Protein AF-A0A0A9X9E4-F1 (afdb_monomer_lite)

InterPro domains:
  IPR036273 CRAL/TRIO, N-terminal domain superfamily [SSF46938] (31-97)
  IPR036865 CRAL-TRIO lipid binding domain superfamily [G3DSA:3.40.525.10] (29-143)

Structure (mmCIF, N/CA/C/O backbone):
data_AF-A0A0A9X9E4-F1
#
_entry.id   AF-A0A0A9X9E4-F1
#
loop_
_atom_site.group_PDB
_atom_site.id
_atom_site.type_symbol
_atom_site.label_atom_id
_atom_site.label_alt_id
_atom_site.label_comp_id
_atom_site.label_asym_id
_atom_site.label_entity_id
_atom_site.label_seq_id
_atom_site.pdbx_PDB_ins_code
_atom_site.Cartn_x
_atom_site.Cartn_y
_atom_site.Cartn_z
_atom_site.occupancy
_atom_site.B_iso_or_equiv
_atom_site.auth_seq_id
_atom_site.auth_comp_id
_atom_site.auth_asym_id
_atom_site.auth_atom_id
_atom_site.pdbx_PDB_model_num
ATOM 1 N N . THR A 1 1 ? 27.794 -14.447 -9.261 1.00 42.53 1 THR A N 1
ATOM 2 C CA . THR A 1 1 ? 27.812 -13.819 -10.606 1.00 42.53 1 THR A CA 1
ATOM 3 C C . THR A 1 1 ? 26.383 -13.712 -11.105 1.00 42.53 1 THR A C 1
ATOM 5 O O . THR A 1 1 ? 25.606 -14.537 -10.660 1.00 42.53 1 THR A O 1
ATOM 8 N N . LEU A 1 2 ? 26.009 -12.721 -11.925 1.00 34.56 2 LEU A N 1
ATOM 9 C CA . LEU A 1 2 ? 24.631 -12.352 -12.343 1.00 34.56 2 LEU A CA 1
ATOM 10 C C . LEU A 1 2 ? 23.571 -13.478 -12.435 1.00 34.56 2 LEU A C 1
ATOM 12 O O . LEU A 1 2 ? 22.432 -13.246 -12.052 1.00 34.56 2 LEU A O 1
ATOM 16 N N . GLU A 1 3 ? 23.924 -14.700 -12.836 1.00 32.56 3 GLU A N 1
ATOM 17 C CA . GLU A 1 3 ? 23.036 -15.873 -12.763 1.00 32.56 3 GLU A CA 1
ATOM 18 C C . GLU A 1 3 ? 22.526 -16.225 -11.353 1.00 32.56 3 GLU A C 1
ATOM 20 O O . GLU A 1 3 ? 21.380 -16.635 -11.203 1.00 32.56 3 GLU A O 1
ATOM 25 N N . LEU A 1 4 ? 23.336 -16.049 -10.304 1.00 36.62 4 LEU A N 1
ATOM 26 C CA . LEU A 1 4 ? 22.914 -16.194 -8.906 1.00 36.62 4 LEU A CA 1
ATOM 27 C C . LEU A 1 4 ? 21.861 -15.146 -8.544 1.00 36.62 4 LEU A C 1
ATOM 29 O O . LEU A 1 4 ? 20.896 -15.499 -7.884 1.00 36.62 4 LEU A O 1
ATOM 33 N N . ILE A 1 5 ? 22.009 -13.907 -9.029 1.00 36.16 5 ILE A N 1
ATOM 34 C CA . ILE A 1 5 ? 21.055 -12.807 -8.813 1.00 36.16 5 ILE A CA 1
ATOM 35 C C . ILE A 1 5 ?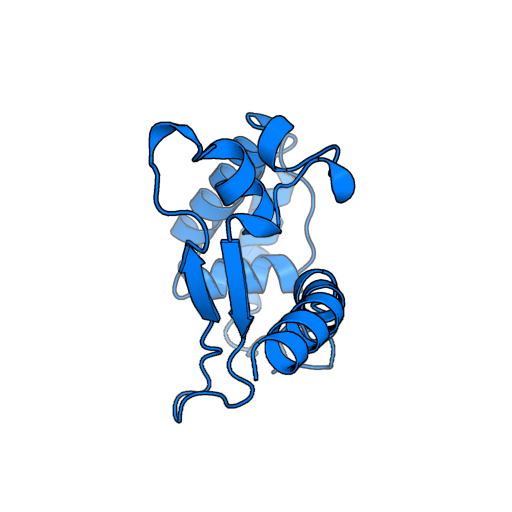 19.759 -13.076 -9.581 1.00 36.16 5 ILE A C 1
ATOM 37 O O . ILE A 1 5 ? 18.692 -12.923 -9.007 1.00 36.16 5 ILE A O 1
ATOM 41 N N . LEU A 1 6 ? 19.837 -13.564 -10.823 1.00 33.72 6 LEU A N 1
ATOM 42 C CA . LEU A 1 6 ? 18.675 -13.946 -11.635 1.00 33.72 6 LEU A CA 1
ATOM 43 C C . LEU A 1 6 ? 17.931 -15.161 -11.048 1.00 33.72 6 LEU A C 1
ATOM 45 O O . LEU A 1 6 ? 16.707 -15.143 -10.943 1.00 33.72 6 LEU A O 1
ATOM 49 N N . ARG A 1 7 ? 18.651 -16.186 -10.565 1.00 34.66 7 ARG A N 1
ATOM 50 C CA . ARG A 1 7 ? 18.061 -17.315 -9.817 1.00 34.66 7 ARG A CA 1
ATOM 51 C C . ARG A 1 7 ? 17.446 -16.864 -8.488 1.00 34.66 7 ARG A C 1
ATOM 53 O O . ARG A 1 7 ? 16.427 -17.416 -8.071 1.00 34.66 7 ARG A O 1
ATOM 60 N N . GLN A 1 8 ? 18.028 -15.855 -7.836 1.00 37.97 8 GLN A N 1
ATOM 61 C CA . GLN A 1 8 ? 17.447 -15.224 -6.650 1.00 37.97 8 GLN A CA 1
ATOM 62 C C . GLN A 1 8 ? 16.253 -14.340 -6.996 1.00 37.97 8 GLN A C 1
ATOM 64 O O . GLN A 1 8 ? 15.335 -14.311 -6.195 1.00 37.97 8 GLN A O 1
ATOM 69 N N . GLN A 1 9 ? 16.217 -13.704 -8.171 1.00 31.11 9 GLN A N 1
ATOM 70 C CA . GLN A 1 9 ? 15.083 -12.936 -8.690 1.00 31.11 9 GLN A CA 1
ATOM 71 C C . GLN A 1 9 ? 13.879 -13.852 -8.910 1.00 31.11 9 GLN A C 1
ATOM 73 O O . GLN A 1 9 ? 12.823 -13.566 -8.369 1.00 31.11 9 GLN A O 1
ATOM 78 N N . VAL A 1 10 ? 14.032 -15.008 -9.571 1.00 33.75 10 VAL A N 1
ATOM 79 C CA . VAL A 1 10 ? 12.921 -15.968 -9.763 1.00 33.75 10 VAL A CA 1
ATOM 80 C C . VAL A 1 10 ? 12.412 -16.536 -8.423 1.00 33.75 10 VAL A C 1
ATOM 82 O O . VAL A 1 10 ? 11.204 -16.629 -8.212 1.00 33.75 10 VAL A O 1
ATOM 85 N N . ARG A 1 11 ? 13.305 -16.824 -7.457 1.00 28.36 11 ARG A N 1
ATOM 86 C CA . ARG A 1 11 ? 12.909 -17.161 -6.068 1.00 28.36 11 ARG A CA 1
ATOM 87 C C . ARG A 1 11 ? 12.324 -15.971 -5.295 1.00 28.36 11 ARG A C 1
ATOM 89 O O . ARG A 1 11 ? 11.491 -16.173 -4.418 1.00 28.36 11 ARG A O 1
ATOM 96 N N . CYS A 1 12 ? 12.746 -14.744 -5.595 1.00 33.28 12 CYS A N 1
ATOM 97 C CA . CYS A 1 12 ? 12.274 -13.515 -4.960 1.00 33.28 12 CYS A CA 1
ATOM 98 C C . CYS A 1 12 ? 10.936 -13.052 -5.508 1.00 33.28 12 CYS A C 1
ATOM 100 O O . CYS A 1 12 ? 10.182 -12.490 -4.734 1.00 33.28 12 CYS A O 1
ATOM 102 N N . TYR A 1 13 ? 10.582 -13.327 -6.762 1.00 36.22 13 TYR A N 1
ATOM 103 C CA . TYR A 1 13 ? 9.232 -13.064 -7.263 1.00 36.22 13 TYR A CA 1
ATOM 104 C C . TYR A 1 13 ? 8.215 -13.949 -6.551 1.00 36.22 13 TYR A C 1
ATOM 106 O O . TYR A 1 13 ? 7.179 -13.456 -6.122 1.00 36.22 13 TYR A O 1
ATOM 114 N N . GLN A 1 14 ? 8.568 -15.205 -6.253 1.00 28.55 14 GLN A N 1
ATOM 115 C CA . GLN A 1 14 ? 7.805 -16.014 -5.302 1.00 28.55 14 GLN A CA 1
ATOM 116 C C . GLN A 1 14 ? 7.847 -15.477 -3.864 1.00 28.55 14 GLN A C 1
ATOM 118 O O . GLN A 1 14 ? 7.012 -15.892 -3.090 1.00 28.55 14 GLN A O 1
ATOM 123 N N . CYS A 1 15 ? 8.751 -14.576 -3.478 1.00 29.73 15 CYS A N 1
ATOM 124 C CA . CYS A 1 15 ? 8.843 -13.993 -2.128 1.00 29.73 15 CYS A CA 1
ATOM 125 C C . CYS A 1 15 ? 8.144 -12.617 -2.022 1.00 29.73 15 CYS A C 1
ATOM 127 O O . CYS A 1 15 ? 7.619 -12.265 -0.973 1.00 29.73 15 CYS A O 1
ATOM 129 N N . ILE A 1 16 ? 8.090 -11.856 -3.120 1.00 34.94 16 ILE A N 1
ATOM 130 C CA . ILE A 1 16 ? 7.405 -10.562 -3.247 1.00 34.94 16 ILE A CA 1
ATOM 131 C C . ILE A 1 16 ? 5.914 -10.801 -3.536 1.00 34.94 16 ILE A C 1
ATOM 133 O O . ILE A 1 16 ? 5.070 -10.230 -2.857 1.00 34.94 16 ILE A O 1
ATOM 137 N N . MET A 1 17 ? 5.577 -11.755 -4.417 1.00 31.53 17 MET A N 1
ATOM 138 C CA . MET A 1 17 ? 4.195 -12.234 -4.621 1.00 31.53 17 MET A CA 1
ATOM 139 C C . MET A 1 17 ? 3.740 -13.233 -3.542 1.00 31.53 17 MET A C 1
ATOM 141 O O . MET A 1 17 ? 2.557 -13.555 -3.442 1.00 31.53 17 MET A O 1
ATOM 145 N N . GLN A 1 18 ? 4.656 -13.723 -2.697 1.00 37.84 18 GLN A N 1
ATOM 146 C CA . GLN A 1 18 ? 4.318 -14.370 -1.429 1.00 37.84 18 GLN A CA 1
ATOM 147 C C . GLN A 1 18 ? 4.905 -13.574 -0.267 1.00 37.84 18 GLN A C 1
ATOM 149 O O . GLN A 1 18 ? 5.769 -14.070 0.459 1.00 37.84 18 GLN A O 1
ATOM 154 N N . ILE A 1 19 ? 4.326 -12.407 0.029 1.00 38.78 19 ILE A N 1
ATOM 155 C CA . ILE A 1 19 ? 4.301 -11.913 1.413 1.00 38.78 19 ILE A CA 1
ATOM 156 C C . ILE A 1 19 ? 3.459 -12.908 2.252 1.00 38.78 19 ILE A C 1
ATOM 158 O O . ILE A 1 19 ? 2.341 -12.641 2.691 1.00 38.78 19 ILE A O 1
ATOM 162 N N . LYS A 1 20 ? 3.958 -14.139 2.412 1.00 35.72 20 LYS A N 1
ATOM 163 C CA . LYS A 1 20 ? 3.498 -15.146 3.373 1.00 35.72 20 LYS A CA 1
ATOM 164 C C . LYS A 1 20 ? 3.906 -14.726 4.781 1.00 35.72 20 LYS A C 1
ATOM 166 O O . LYS A 1 20 ? 3.188 -15.021 5.723 1.00 35.72 20 LYS A O 1
ATOM 171 N N . GLU A 1 21 ? 4.967 -13.935 4.902 1.00 38.16 21 GLU A N 1
ATOM 172 C CA . GLU A 1 21 ? 5.374 -13.270 6.137 1.00 38.16 21 GLU A CA 1
ATOM 173 C C . GLU A 1 21 ? 5.014 -11.783 6.083 1.00 38.16 21 GLU A C 1
ATOM 175 O O . GLU A 1 21 ? 5.864 -10.898 6.007 1.00 38.16 21 GLU A O 1
ATOM 180 N N . PHE A 1 22 ? 3.710 -11.503 6.094 1.00 42.50 22 PHE A N 1
ATOM 181 C CA . PHE A 1 22 ? 3.219 -10.181 6.486 1.00 42.50 22 PHE A CA 1
ATOM 182 C C . PHE A 1 22 ? 3.675 -9.944 7.932 1.00 42.50 22 PHE A C 1
ATOM 184 O O . PHE A 1 22 ? 3.629 -10.904 8.710 1.00 42.50 22 PHE A O 1
ATOM 191 N N . PRO A 1 23 ? 4.028 -8.714 8.349 1.00 47.97 23 PRO A N 1
ATOM 192 C CA . PRO A 1 23 ? 4.367 -8.427 9.741 1.00 47.97 23 PRO A CA 1
ATOM 193 C C . PRO A 1 23 ? 3.277 -8.839 10.738 1.00 47.97 23 PRO A C 1
ATOM 195 O O . PRO A 1 23 ? 3.575 -8.839 11.913 1.00 47.97 23 PRO A O 1
ATOM 198 N N . PHE A 1 24 ? 2.080 -9.254 10.291 1.00 46.88 24 PHE A N 1
ATOM 199 C CA . PHE A 1 24 ? 1.000 -9.822 11.104 1.00 46.88 24 PHE A CA 1
ATOM 200 C C . PHE A 1 24 ? 0.561 -11.258 10.723 1.00 46.88 24 PHE A C 1
ATOM 202 O O . PHE A 1 24 ? -0.264 -11.833 11.428 1.00 46.88 24 PHE A O 1
ATOM 209 N N . ARG A 1 25 ? 1.074 -11.876 9.640 1.00 40.38 25 ARG A N 1
ATOM 210 C CA . ARG A 1 25 ? 0.575 -13.187 9.142 1.00 40.38 25 ARG A CA 1
ATOM 211 C C . ARG A 1 25 ? 0.984 -14.388 10.002 1.00 40.38 25 ARG A C 1
ATOM 213 O O . ARG A 1 25 ? 0.295 -15.397 9.956 1.00 40.38 25 ARG A O 1
ATOM 220 N N . ASN A 1 26 ? 2.045 -14.258 10.801 1.00 41.03 26 ASN A N 1
ATOM 221 C CA . ASN A 1 26 ? 2.556 -15.308 11.696 1.00 41.03 26 ASN A CA 1
ATOM 222 C C . ASN A 1 26 ? 2.505 -14.897 13.181 1.00 41.03 26 ASN A C 1
ATOM 224 O O . ASN A 1 26 ? 3.360 -15.302 13.961 1.00 41.03 26 ASN A O 1
ATOM 228 N N . GLY A 1 27 ? 1.535 -14.066 13.581 1.00 40.19 27 GLY A N 1
ATOM 229 C CA . GLY A 1 27 ? 1.458 -13.588 14.968 1.00 40.19 27 GLY A CA 1
ATOM 230 C C . GLY A 1 27 ? 2.458 -12.476 15.273 1.00 40.19 27 GLY A C 1
ATOM 231 O O . GLY A 1 27 ? 3.037 -12.438 16.354 1.00 40.19 27 GLY A O 1
ATOM 232 N N . GLY A 1 28 ? 2.647 -11.562 14.317 1.00 44.88 28 GLY A N 1
ATOM 233 C CA . GLY A 1 28 ? 3.186 -10.248 14.647 1.00 44.88 28 GLY A CA 1
ATOM 234 C C . GLY A 1 28 ? 2.462 -9.641 15.828 1.00 44.88 28 GLY A C 1
ATOM 235 O O . GLY A 1 28 ? 1.269 -9.911 15.985 1.00 44.88 28 GLY A O 1
ATOM 236 N N . GLU A 1 29 ? 3.214 -8.866 16.614 1.00 47.31 29 GLU A N 1
ATOM 237 C CA . GLU A 1 29 ? 2.774 -8.124 17.798 1.00 47.31 29 GLU A CA 1
ATOM 238 C C . GLU A 1 29 ? 1.248 -7.949 17.808 1.00 47.31 29 GLU A C 1
ATOM 240 O O . GLU A 1 29 ? 0.704 -7.317 16.888 1.00 47.31 29 GLU A O 1
ATOM 245 N N . PRO A 1 30 ? 0.531 -8.558 18.776 1.00 51.75 30 PRO A N 1
ATOM 246 C CA . PRO A 1 30 ? -0.911 -8.388 18.864 1.00 51.75 30 PRO A CA 1
ATOM 247 C C . PRO A 1 30 ? -1.208 -6.894 18.845 1.00 51.75 30 PRO A C 1
ATOM 249 O O . PRO A 1 30 ? -0.434 -6.137 19.430 1.00 51.75 30 PRO A O 1
ATOM 252 N N . VAL A 1 31 ? -2.310 -6.486 18.190 1.00 54.66 31 VAL A N 1
ATOM 253 C CA . VAL A 1 31 ? -2.773 -5.086 18.184 1.00 54.66 31 VAL A CA 1
ATOM 254 C C . VAL A 1 31 ? -2.524 -4.534 19.583 1.00 54.66 31 VAL A C 1
ATOM 256 O O . VAL A 1 31 ? -3.146 -5.064 20.520 1.00 54.66 31 VAL A O 1
ATOM 259 N N . PRO A 1 32 ? -1.579 -3.582 19.756 1.00 61.72 32 PRO A N 1
ATOM 260 C CA . PRO A 1 32 ? -1.241 -3.085 21.073 1.00 61.72 32 PRO A CA 1
ATOM 261 C C . PRO A 1 32 ? -2.556 -2.731 21.742 1.00 61.72 32 PRO A C 1
ATOM 263 O O . PRO A 1 32 ? -3.414 -2.118 21.101 1.00 61.72 32 PRO A O 1
ATOM 266 N N . LYS A 1 33 ? -2.788 -3.200 22.975 1.00 62.38 33 LYS A N 1
ATOM 267 C CA . LYS A 1 33 ? -4.096 -3.025 23.641 1.00 62.38 33 LYS A CA 1
ATOM 268 C C . LYS A 1 33 ? -4.564 -1.563 23.585 1.00 62.38 33 LYS A C 1
ATOM 270 O O . LYS A 1 33 ? -5.758 -1.313 23.480 1.0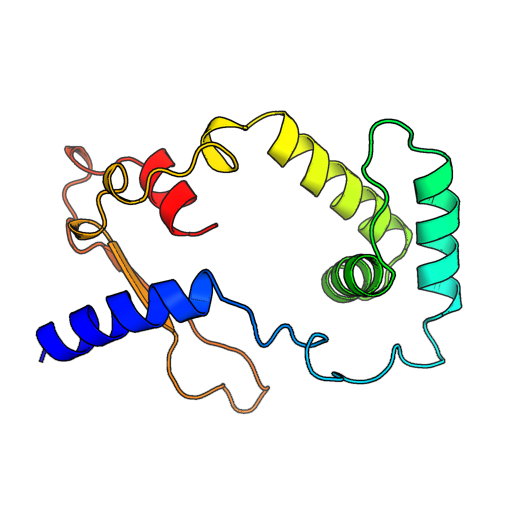0 62.38 33 LYS A O 1
ATOM 275 N N . GLU A 1 34 ? -3.597 -0.654 23.544 1.00 68.62 34 GLU A N 1
ATOM 276 C CA . GLU A 1 34 ? -3.678 0.793 23.356 1.00 68.62 34 GLU A CA 1
ATOM 277 C C . GLU A 1 34 ? -4.307 1.275 22.028 1.00 68.62 34 GLU A C 1
ATOM 279 O O . GLU A 1 34 ? -4.527 2.470 21.888 1.00 68.62 34 GLU A O 1
ATOM 284 N N . ARG A 1 35 ? -4.589 0.403 21.044 1.00 82.12 35 ARG A N 1
ATOM 285 C CA . ARG A 1 35 ? -5.049 0.791 19.686 1.00 82.12 35 ARG A CA 1
ATOM 286 C C . ARG A 1 35 ? -6.340 0.116 19.220 1.00 82.12 35 ARG A C 1
ATOM 288 O O . ARG A 1 35 ? -6.748 0.277 18.072 1.00 82.12 35 ARG A O 1
ATOM 295 N N . LYS A 1 36 ? -7.018 -0.637 20.093 1.00 86.06 36 LYS A N 1
ATOM 296 C CA . LYS A 1 36 ? -8.307 -1.274 19.752 1.00 86.06 36 LYS A CA 1
ATOM 297 C C . LYS A 1 36 ? -9.405 -0.253 19.447 1.00 86.06 36 LYS A C 1
ATOM 299 O O . LYS A 1 36 ? -10.242 -0.510 18.587 1.00 86.06 36 LYS A O 1
ATOM 304 N N . GLU A 1 37 ? -9.388 0.883 20.138 1.00 92.75 37 GLU A N 1
ATOM 305 C CA . GLU A 1 37 ? -10.348 1.973 19.935 1.00 92.75 37 GLU A CA 1
ATOM 306 C C . GLU A 1 37 ? -10.169 2.627 18.561 1.00 92.75 37 GLU A C 1
ATOM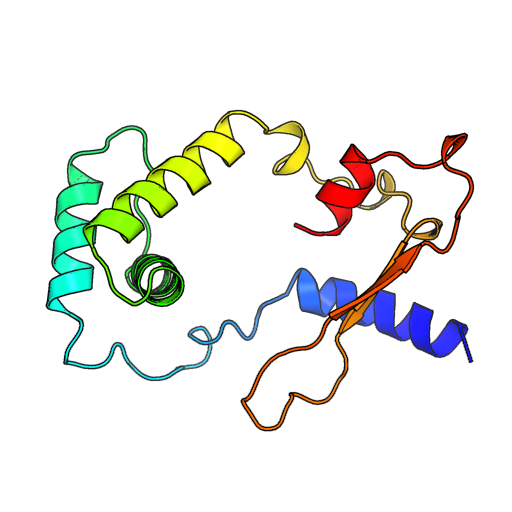 308 O O . GLU A 1 37 ? -11.151 2.793 17.841 1.00 92.75 37 GLU A O 1
ATOM 313 N N . ASP A 1 38 ? -8.925 2.882 18.143 1.00 94.25 38 ASP A N 1
ATOM 314 C CA . ASP A 1 38 ? -8.606 3.436 16.819 1.00 94.25 38 ASP A CA 1
ATOM 315 C C . ASP A 1 38 ? -9.096 2.512 15.694 1.00 94.25 38 ASP A C 1
ATOM 317 O O . ASP A 1 38 ? -9.748 2.946 14.740 1.00 94.25 38 ASP A O 1
ATOM 321 N N . VAL A 1 39 ? -8.840 1.206 15.831 1.00 93.69 39 VAL A N 1
ATOM 322 C CA . VAL A 1 39 ? -9.317 0.189 14.884 1.00 93.69 39 VAL A CA 1
ATOM 323 C C . VAL A 1 39 ? -10.849 0.152 14.844 1.00 93.69 39 VAL A C 1
ATOM 325 O O . VAL A 1 39 ? -11.438 0.137 13.760 1.00 93.69 39 VAL A O 1
ATOM 328 N N . ALA A 1 40 ? -11.511 0.183 16.005 1.00 94.56 40 ALA A N 1
ATOM 329 C CA . ALA A 1 40 ? -12.969 0.209 16.092 1.00 94.56 40 ALA A CA 1
ATOM 330 C C . ALA A 1 40 ? -13.566 1.480 15.465 1.00 94.56 40 ALA A C 1
ATOM 332 O O . ALA A 1 40 ? -14.589 1.398 14.781 1.00 94.56 40 ALA A O 1
ATOM 333 N N . ALA A 1 41 ? -12.915 2.634 15.636 1.00 96.81 41 ALA A N 1
ATOM 334 C CA . ALA A 1 41 ? -13.329 3.901 15.044 1.00 96.81 41 ALA A CA 1
ATOM 335 C C . ALA A 1 41 ? -13.264 3.859 13.509 1.00 96.81 41 ALA A C 1
ATOM 337 O O . ALA A 1 41 ? -14.245 4.198 12.842 1.00 96.81 41 ALA A O 1
ATOM 338 N N . VAL A 1 42 ? -12.153 3.378 12.937 1.00 97.38 42 VAL A N 1
ATOM 339 C CA . VAL A 1 42 ? -12.019 3.206 11.479 1.00 97.38 42 VAL A CA 1
ATOM 340 C C . VAL A 1 42 ? -13.017 2.171 10.957 1.00 97.38 42 VAL A C 1
ATOM 342 O O . VAL A 1 42 ? -13.653 2.401 9.931 1.00 97.38 42 VAL A O 1
ATOM 345 N N . ARG A 1 43 ? -13.230 1.062 11.676 1.00 96.19 43 ARG A N 1
ATOM 346 C CA . ARG A 1 43 ? -14.231 0.056 11.296 1.00 96.19 43 ARG A CA 1
ATOM 347 C C . ARG A 1 43 ? -15.649 0.615 11.293 1.00 96.19 43 ARG A C 1
ATOM 349 O O . ARG A 1 43 ? -16.412 0.319 10.380 1.00 96.19 43 ARG A O 1
ATOM 356 N N . SER A 1 44 ? -16.018 1.391 12.307 1.00 96.81 44 SER A N 1
ATOM 357 C CA . SER A 1 44 ? -17.334 2.028 12.361 1.00 96.81 44 SER A CA 1
ATOM 358 C C . SER A 1 44 ? -17.527 2.976 11.178 1.00 96.81 44 SER A C 1
ATOM 360 O O . SER A 1 44 ? -18.558 2.932 10.513 1.00 96.81 44 SER A O 1
ATOM 362 N N . TRP A 1 45 ? -1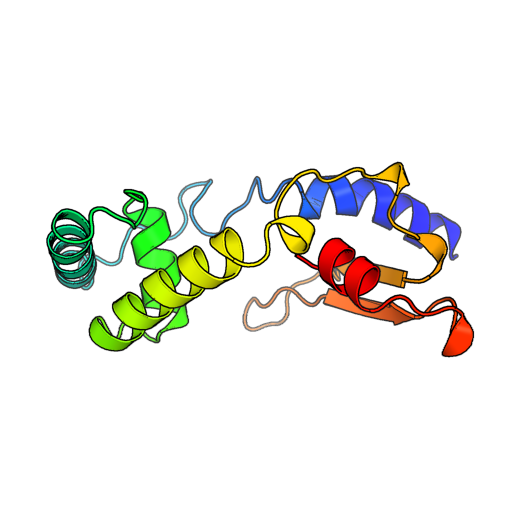6.506 3.770 10.849 1.00 97.69 45 TRP A N 1
ATOM 363 C CA . TRP A 1 45 ? -16.530 4.636 9.674 1.00 97.69 45 TRP A CA 1
ATOM 364 C C . TRP A 1 45 ? -16.677 3.847 8.360 1.00 97.69 45 TRP A C 1
ATOM 366 O O . TRP A 1 45 ? -17.562 4.173 7.573 1.00 97.69 45 TRP A O 1
ATOM 376 N N . LEU A 1 46 ? -15.911 2.765 8.163 1.00 96.50 46 LEU A N 1
ATOM 377 C CA . LEU A 1 46 ? -15.977 1.907 6.967 1.00 96.50 46 LEU A CA 1
ATOM 378 C C . LEU A 1 46 ? -17.365 1.307 6.713 1.00 96.50 46 LEU A C 1
ATOM 380 O O . LEU A 1 46 ? -17.732 1.095 5.563 1.00 96.50 46 LEU A O 1
ATOM 384 N N . LYS A 1 47 ? -18.161 1.050 7.759 1.00 95.88 47 LYS A N 1
ATOM 385 C CA . LYS A 1 47 ? -19.544 0.556 7.603 1.00 95.88 47 LYS A CA 1
ATOM 386 C C . LYS A 1 47 ? -20.476 1.545 6.900 1.00 95.88 47 LYS A C 1
ATOM 388 O O . LYS A 1 47 ? -21.528 1.129 6.442 1.00 95.88 47 LYS A O 1
ATOM 393 N N . HIS A 1 48 ? -20.114 2.826 6.863 1.00 95.56 48 HIS A N 1
ATOM 394 C CA . HIS A 1 48 ? -20.901 3.883 6.225 1.00 95.56 48 HIS A CA 1
ATOM 395 C C . HIS A 1 48 ? -20.356 4.263 4.838 1.00 95.56 48 HIS A C 1
ATOM 397 O O . HIS A 1 48 ? -20.845 5.214 4.237 1.00 95.56 48 HIS A O 1
ATOM 403 N N . GLN A 1 49 ? -19.310 3.582 4.355 1.00 93.94 49 GLN A N 1
ATOM 404 C CA . GLN A 1 49 ? -18.695 3.834 3.051 1.00 93.94 49 GLN A CA 1
ATOM 405 C C . GLN A 1 49 ? -19.007 2.666 2.108 1.00 93.94 49 GLN A C 1
ATOM 407 O O . GLN A 1 49 ? -18.187 1.768 1.939 1.00 93.94 49 GLN A O 1
ATOM 412 N N . ASP A 1 50 ? -20.194 2.668 1.498 1.00 89.56 50 ASP A N 1
ATOM 413 C CA . ASP A 1 50 ? -20.690 1.533 0.696 1.00 89.56 50 ASP A CA 1
ATOM 414 C C . ASP A 1 50 ? -19.838 1.219 -0.547 1.00 89.56 50 ASP A C 1
ATOM 416 O O . ASP A 1 50 ? -19.829 0.088 -1.029 1.00 89.56 50 ASP A O 1
ATOM 420 N N . TYR A 1 51 ? -19.106 2.208 -1.067 1.00 87.06 51 TYR A N 1
ATOM 421 C CA . TYR A 1 51 ? -18.204 2.046 -2.213 1.00 87.06 51 TYR A CA 1
ATOM 422 C C . TYR A 1 51 ? -16.838 1.456 -1.828 1.00 87.06 51 TYR A C 1
ATOM 424 O O . TYR A 1 51 ? -16.107 0.997 -2.706 1.00 87.06 51 TYR A O 1
ATOM 432 N N . LEU A 1 52 ? -16.481 1.455 -0.537 1.00 88.25 52 LEU A N 1
ATOM 433 C CA . LEU A 1 52 ? -15.224 0.888 -0.056 1.00 88.25 52 LEU A CA 1
ATOM 434 C C . LEU A 1 52 ? -15.408 -0.574 0.365 1.00 88.25 52 LEU A C 1
ATOM 436 O O . LEU A 1 52 ? -16.417 -0.942 0.974 1.00 88.25 52 LEU A O 1
ATOM 440 N N . PRO A 1 53 ? -14.412 -1.437 0.110 1.00 89.38 53 PRO A N 1
ATOM 441 C CA . PRO A 1 53 ? -14.469 -2.812 0.572 1.00 89.38 53 PRO A CA 1
ATOM 442 C C . PRO A 1 53 ? -14.368 -2.888 2.099 1.00 89.38 53 PRO A C 1
ATOM 444 O O . PRO A 1 53 ? -13.616 -2.155 2.747 1.00 89.38 53 PRO A O 1
ATOM 447 N N . GLN A 1 54 ? -15.070 -3.859 2.682 1.00 89.06 54 GLN A N 1
ATOM 448 C CA . GLN A 1 54 ? -14.910 -4.188 4.094 1.00 89.06 54 GLN A CA 1
ATOM 449 C C . GLN A 1 54 ? -13.599 -4.958 4.296 1.00 89.06 54 GLN A C 1
ATOM 451 O O . GLN A 1 54 ? -13.390 -6.025 3.719 1.00 89.06 54 GLN A O 1
ATOM 456 N N . ILE A 1 55 ? -12.713 -4.410 5.127 1.00 88.50 55 ILE A N 1
ATOM 457 C CA . ILE A 1 55 ? -11.365 -4.941 5.370 1.00 88.50 55 ILE A CA 1
ATOM 458 C C . ILE A 1 55 ? -11.181 -5.416 6.817 1.00 88.50 55 ILE A C 1
ATOM 460 O O . ILE A 1 55 ? -11.846 -4.944 7.747 1.00 88.50 55 ILE A O 1
ATOM 464 N N . SER A 1 56 ? -10.257 -6.361 7.020 1.00 87.88 56 SER A N 1
ATOM 465 C CA . SER A 1 56 ? -9.983 -6.957 8.335 1.00 87.88 56 SER A CA 1
ATOM 466 C C . SER A 1 56 ? -9.289 -5.984 9.299 1.00 87.88 56 SER A C 1
ATOM 468 O O . SER A 1 56 ? -8.740 -4.962 8.888 1.00 87.88 56 SER A O 1
ATOM 470 N N . ASP A 1 57 ? -9.278 -6.298 10.603 1.00 87.69 57 ASP A N 1
ATOM 471 C CA . ASP A 1 57 ? -8.627 -5.440 11.612 1.00 87.69 57 ASP A CA 1
ATOM 472 C C . ASP A 1 57 ? -7.129 -5.318 11.375 1.00 87.69 57 ASP A C 1
ATOM 474 O O . ASP A 1 57 ? -6.547 -4.262 11.595 1.00 87.69 57 ASP A O 1
ATOM 478 N N . GLN A 1 58 ? -6.510 -6.382 10.867 1.00 82.38 58 GLN A N 1
ATOM 479 C CA . GLN A 1 58 ? -5.097 -6.380 10.509 1.00 82.38 58 GLN A CA 1
ATOM 480 C C . GLN A 1 58 ? -4.820 -5.406 9.354 1.00 82.38 58 GLN A C 1
ATOM 482 O O . GLN A 1 58 ? -3.808 -4.712 9.380 1.00 82.38 58 GLN A O 1
ATOM 487 N N . TYR A 1 59 ? -5.727 -5.308 8.374 1.00 82.94 59 TYR A N 1
ATOM 488 C CA . TYR A 1 59 ? -5.619 -4.325 7.292 1.00 82.94 59 TYR A CA 1
ATOM 489 C C . TYR A 1 59 ? -5.809 -2.897 7.796 1.00 82.94 59 TYR A C 1
ATOM 491 O O . TYR A 1 59 ? -4.998 -2.030 7.481 1.00 82.94 59 TYR A O 1
ATOM 499 N N . ILE A 1 60 ? -6.815 -2.658 8.637 1.00 91.31 60 ILE A N 1
ATOM 500 C CA . ILE A 1 60 ? -7.012 -1.351 9.282 1.00 91.31 60 ILE A CA 1
ATOM 501 C C . ILE A 1 60 ? -5.760 -0.948 10.073 1.00 91.31 60 ILE A C 1
ATOM 503 O O . ILE A 1 60 ? -5.296 0.185 9.966 1.00 91.31 60 ILE A O 1
ATOM 507 N N . MET A 1 61 ? -5.172 -1.886 10.816 1.00 86.81 61 MET A N 1
ATOM 508 C CA . MET A 1 61 ? -3.964 -1.651 11.602 1.00 86.81 61 MET A CA 1
ATOM 509 C C . MET A 1 61 ? -2.753 -1.286 10.737 1.00 86.81 61 MET A C 1
ATOM 511 O O . MET A 1 61 ? -1.951 -0.449 11.140 1.00 86.81 61 MET A O 1
ATOM 515 N N . LEU A 1 62 ? -2.624 -1.863 9.539 1.00 84.62 62 LEU A N 1
ATOM 516 C CA . LEU A 1 62 ? -1.571 -1.488 8.590 1.00 84.62 62 LEU A CA 1
ATOM 517 C C . LEU A 1 62 ? -1.705 -0.030 8.150 1.00 84.62 62 LEU A C 1
ATOM 519 O O . LEU A 1 62 ? -0.714 0.698 8.164 1.00 84.62 62 LEU A O 1
ATOM 523 N N . PHE A 1 63 ? -2.921 0.401 7.810 1.00 90.25 63 PHE A N 1
ATOM 524 C CA . PHE A 1 63 ? -3.171 1.791 7.433 1.00 90.25 63 PHE A CA 1
ATOM 525 C C . PHE A 1 63 ? -2.990 2.754 8.609 1.00 90.25 63 PHE A C 1
ATOM 527 O O . PHE A 1 63 ? -2.452 3.844 8.427 1.00 90.25 63 PHE A O 1
ATOM 534 N N . LEU A 1 64 ? -3.379 2.349 9.822 1.00 89.62 64 LEU A N 1
ATOM 535 C CA . LEU A 1 64 ? -3.098 3.115 11.036 1.00 89.62 64 LEU A CA 1
ATOM 536 C C . LEU A 1 64 ? -1.591 3.263 11.238 1.00 89.62 64 LEU A C 1
ATOM 538 O O . LEU A 1 64 ? -1.097 4.379 11.380 1.00 89.62 64 LEU A O 1
ATOM 542 N N . HIS A 1 65 ? -0.845 2.162 11.178 1.00 85.38 65 HIS A N 1
ATOM 543 C CA . HIS A 1 65 ? 0.606 2.170 11.325 1.00 85.38 65 HIS A CA 1
ATOM 544 C C . HIS A 1 65 ? 1.283 3.058 10.266 1.00 85.38 65 HIS A C 1
ATOM 546 O O . HIS A 1 65 ? 2.147 3.862 10.612 1.00 85.38 65 HIS A O 1
ATOM 552 N N . SER A 1 66 ? 0.870 2.985 8.993 1.00 85.62 66 SER A N 1
ATOM 553 C CA . SER A 1 66 ? 1.421 3.842 7.928 1.00 85.62 66 SER A CA 1
ATOM 554 C C . SER A 1 66 ? 1.114 5.329 8.121 1.00 85.62 66 SER A C 1
ATOM 556 O O . SER A 1 66 ? 1.807 6.176 7.567 1.00 85.62 66 SER A O 1
ATOM 558 N N . ASN A 1 67 ? 0.092 5.651 8.915 1.00 88.06 67 ASN A N 1
ATOM 559 C CA . ASN A 1 67 ? -0.348 7.011 9.214 1.00 88.06 67 ASN A CA 1
ATOM 560 C C . ASN A 1 67 ? 0.006 7.469 10.632 1.00 88.06 67 ASN A C 1
ATOM 562 O O . ASN A 1 67 ? -0.612 8.406 11.146 1.00 88.06 67 ASN A O 1
ATOM 566 N N . TYR A 1 68 ? 0.990 6.825 11.271 1.00 84.12 68 TYR A N 1
ATOM 567 C CA . TYR A 1 68 ? 1.410 7.132 12.643 1.00 84.12 68 TYR A CA 1
ATOM 568 C C . TYR A 1 68 ? 0.229 7.129 13.632 1.00 84.12 68 TYR A C 1
ATOM 570 O O . TYR A 1 68 ? 0.160 7.946 14.546 1.00 84.12 68 TYR A O 1
ATOM 578 N N . TYR A 1 69 ? -0.723 6.221 13.407 1.00 85.44 69 TYR A N 1
ATOM 579 C CA . TYR A 1 69 ? -1.952 6.016 14.176 1.00 85.44 69 TYR A CA 1
ATOM 580 C C . TYR A 1 69 ? -2.941 7.190 14.171 1.00 85.44 69 TYR A C 1
ATOM 582 O O . TYR A 1 69 ? -3.860 7.237 14.982 1.00 85.44 69 TYR A O 1
ATOM 590 N N . SER A 1 70 ? -2.821 8.127 13.227 1.00 91.62 70 SER A N 1
ATOM 591 C CA . SER A 1 70 ? -3.849 9.148 13.026 1.00 91.62 70 SER A CA 1
ATOM 592 C C . SER A 1 70 ? -5.071 8.546 12.328 1.00 91.62 70 SER A C 1
ATOM 594 O O . SER A 1 70 ? -5.005 8.185 11.150 1.00 91.62 70 SER A O 1
ATOM 596 N N . VAL A 1 71 ? -6.201 8.470 13.038 1.00 95.62 71 VAL A N 1
ATOM 597 C CA . VAL A 1 71 ? -7.470 7.936 12.511 1.00 95.62 71 VAL A CA 1
ATOM 598 C C . VAL A 1 71 ? -7.935 8.705 11.271 1.00 95.62 71 VAL A C 1
ATOM 600 O O . VAL A 1 71 ? -8.245 8.088 10.257 1.00 95.62 71 VAL A O 1
ATOM 603 N N . GLU A 1 72 ? -7.917 10.039 11.298 1.00 97.00 72 GLU A N 1
ATOM 604 C CA . GLU A 1 72 ? -8.356 10.854 10.154 1.00 97.00 72 GLU A CA 1
ATOM 605 C C . GLU A 1 72 ? -7.466 10.660 8.916 1.00 97.00 72 GLU A C 1
ATOM 607 O O . GLU A 1 72 ? -7.969 10.408 7.822 1.00 97.00 72 GLU A O 1
ATOM 612 N N . LYS A 1 73 ? -6.134 10.663 9.075 1.00 96.00 73 LYS A N 1
ATOM 613 C CA . LYS A 1 73 ? -5.217 10.380 7.952 1.00 96.00 73 LYS A CA 1
ATOM 614 C C . LYS A 1 73 ? -5.371 8.952 7.423 1.00 96.00 73 LYS A C 1
ATOM 616 O O . LYS A 1 73 ? -5.217 8.710 6.227 1.00 96.00 73 LYS A O 1
ATOM 621 N N . THR A 1 74 ? -5.705 8.014 8.304 1.00 95.88 74 THR A N 1
ATOM 622 C CA . THR A 1 74 ? -5.962 6.618 7.941 1.00 95.88 74 THR A CA 1
ATOM 623 C C . THR A 1 74 ? -7.185 6.487 7.047 1.00 95.88 74 THR A C 1
ATOM 625 O O . THR A 1 74 ? -7.092 5.827 6.017 1.00 95.88 74 THR A O 1
ATOM 628 N N . LYS A 1 75 ? -8.295 7.152 7.385 1.00 98.00 75 LYS A N 1
ATOM 629 C CA . LYS A 1 75 ? -9.504 7.178 6.546 1.00 98.00 75 LYS A CA 1
ATOM 630 C C . LYS A 1 75 ? -9.191 7.687 5.138 1.00 98.00 75 LYS A C 1
ATOM 632 O O . LYS A 1 75 ? -9.494 6.999 4.169 1.00 98.00 75 LYS A O 1
ATOM 637 N N . ASN A 1 76 ? -8.483 8.816 5.038 1.00 97.75 76 ASN A N 1
ATOM 638 C CA . ASN A 1 76 ? -8.072 9.390 3.751 1.00 97.75 76 ASN A CA 1
ATOM 639 C C . ASN A 1 76 ? -7.173 8.436 2.952 1.00 97.75 76 ASN A C 1
ATOM 641 O O . ASN A 1 76 ? -7.331 8.290 1.746 1.00 97.75 76 ASN A O 1
ATOM 645 N N . THR A 1 77 ? -6.238 7.762 3.627 1.00 96.06 77 THR A N 1
ATOM 646 C CA . THR A 1 77 ? -5.336 6.803 2.974 1.00 96.06 77 THR A CA 1
ATOM 647 C C . THR A 1 77 ? -6.087 5.580 2.460 1.00 96.06 77 THR A C 1
ATOM 649 O O . THR A 1 77 ? -5.804 5.126 1.358 1.00 96.06 77 THR A O 1
ATOM 652 N N . ILE A 1 78 ? -7.027 5.042 3.245 1.00 95.19 78 ILE A N 1
ATOM 653 C CA . ILE A 1 78 ? -7.861 3.902 2.847 1.00 95.19 78 ILE A CA 1
ATOM 654 C C . ILE A 1 78 ? -8.683 4.263 1.611 1.00 95.19 78 ILE A C 1
ATOM 656 O O . ILE A 1 78 ? -8.670 3.511 0.639 1.00 95.19 78 ILE A O 1
ATOM 660 N N . ASP A 1 79 ? -9.349 5.416 1.645 1.00 94.81 79 ASP A N 1
ATOM 661 C CA . ASP A 1 79 ? -10.136 5.921 0.526 1.00 94.81 79 ASP A CA 1
ATOM 662 C C . ASP A 1 79 ? -9.281 6.049 -0.742 1.00 94.81 79 ASP A C 1
ATOM 664 O O . ASP A 1 79 ? -9.522 5.360 -1.731 1.00 94.81 79 ASP A O 1
ATOM 668 N N . SER A 1 80 ? -8.188 6.816 -0.671 1.00 93.44 80 SER A N 1
ATOM 669 C CA . SER A 1 80 ? -7.287 7.016 -1.812 1.00 93.44 80 SER A CA 1
ATOM 670 C C . SER A 1 80 ? -6.690 5.703 -2.329 1.00 93.44 80 SER A C 1
ATOM 672 O O . SER A 1 80 ? -6.557 5.520 -3.536 1.00 93.44 80 SER A O 1
ATOM 674 N N . TYR A 1 81 ? -6.342 4.771 -1.436 1.00 93.31 81 TYR A N 1
ATOM 675 C CA . TYR A 1 81 ? -5.783 3.471 -1.811 1.00 93.31 81 TYR A CA 1
ATOM 676 C C . TYR A 1 81 ? -6.752 2.655 -2.673 1.00 93.31 81 TYR A C 1
ATOM 678 O O . TYR A 1 81 ? -6.339 2.082 -3.684 1.00 93.31 81 TYR A O 1
ATOM 686 N N . PHE A 1 82 ? -8.027 2.584 -2.282 1.00 89.00 82 PHE A N 1
ATOM 687 C CA . PHE A 1 82 ? -9.024 1.827 -3.036 1.00 89.00 82 PHE A CA 1
ATOM 688 C C . PHE A 1 82 ? -9.504 2.575 -4.278 1.00 89.00 82 PHE A C 1
ATOM 690 O O . PHE A 1 82 ? -9.643 1.942 -5.322 1.00 89.00 82 PHE A O 1
ATOM 697 N N . THR A 1 83 ? -9.657 3.898 -4.202 1.00 88.31 83 THR A N 1
ATOM 698 C CA . THR A 1 83 ? -10.026 4.744 -5.344 1.00 88.31 83 THR A CA 1
ATOM 699 C C . THR A 1 83 ? -8.997 4.636 -6.465 1.00 88.31 83 THR A C 1
ATOM 701 O O . THR A 1 83 ? -9.350 4.233 -7.569 1.00 88.31 83 THR A O 1
ATOM 704 N N . VAL A 1 84 ? -7.703 4.843 -6.181 1.00 87.38 84 VAL A N 1
ATOM 705 C CA . VAL A 1 84 ? -6.643 4.734 -7.204 1.00 87.38 84 VAL A CA 1
ATOM 706 C C . VAL A 1 84 ? -6.636 3.349 -7.851 1.00 87.38 84 VAL A C 1
ATOM 708 O O . VAL A 1 84 ? -6.510 3.238 -9.068 1.00 87.38 84 VAL A O 1
ATOM 711 N N . ARG A 1 85 ? -6.810 2.279 -7.067 1.00 88.50 85 ARG A N 1
ATOM 712 C CA . ARG A 1 85 ? -6.835 0.906 -7.597 1.00 88.50 85 ARG A CA 1
ATOM 713 C C . ARG A 1 85 ? -8.066 0.602 -8.447 1.00 88.50 85 ARG A C 1
ATOM 715 O O . ARG A 1 85 ? -7.959 -0.201 -9.369 1.00 88.50 85 ARG A O 1
ATOM 722 N N . ALA A 1 86 ? -9.207 1.211 -8.135 1.00 85.12 86 ALA A N 1
ATOM 723 C CA . ALA A 1 86 ? -10.424 1.082 -8.927 1.00 85.12 86 ALA A CA 1
ATOM 724 C C . ALA A 1 86 ? -10.344 1.890 -10.233 1.00 85.12 86 ALA A C 1
ATOM 726 O O . ALA A 1 86 ? -10.824 1.425 -11.264 1.00 85.12 86 ALA A O 1
ATOM 727 N N . GLU A 1 87 ? -9.714 3.066 -10.197 1.00 88.31 87 GLU A N 1
ATOM 728 C CA . GLU A 1 87 ? -9.575 3.969 -11.347 1.00 88.31 87 GLU A CA 1
ATOM 729 C C . GLU A 1 87 ? -8.449 3.575 -12.311 1.00 88.31 87 GLU A C 1
ATOM 731 O O . GLU A 1 87 ? -8.511 3.930 -13.485 1.00 88.31 87 GLU A O 1
ATOM 736 N N . THR A 1 88 ? -7.443 2.826 -11.842 1.00 84.81 88 THR A N 1
ATOM 737 C CA . THR A 1 88 ? -6.295 2.374 -12.657 1.00 84.81 88 THR A CA 1
ATOM 738 C C . THR A 1 88 ? -6.181 0.841 -12.713 1.00 84.81 88 THR A C 1
ATOM 740 O O . THR A 1 88 ? -5.163 0.250 -12.319 1.00 84.81 88 THR A O 1
ATOM 743 N N . PRO A 1 89 ? -7.230 0.129 -13.177 1.00 83.75 89 PRO A N 1
ATOM 744 C CA . PRO A 1 89 ? -7.229 -1.330 -13.222 1.00 83.75 89 PRO A CA 1
ATOM 745 C C . PRO A 1 89 ? -6.104 -1.885 -14.103 1.00 83.75 89 PRO A C 1
ATOM 747 O O . PRO A 1 89 ? -5.628 -2.990 -13.852 1.00 83.75 89 PRO A O 1
ATOM 750 N N . GLU A 1 90 ? -5.617 -1.135 -15.088 1.00 80.50 90 GLU A N 1
ATOM 751 C CA . GLU A 1 90 ? -4.485 -1.518 -15.923 1.00 80.50 90 GLU A CA 1
ATOM 752 C C . GLU A 1 90 ? -3.184 -1.691 -15.133 1.00 80.50 90 GLU A C 1
ATOM 754 O O . GLU A 1 90 ? -2.313 -2.422 -15.595 1.00 80.50 90 GLU A O 1
ATOM 759 N N . LEU A 1 91 ? -3.023 -1.059 -13.967 1.00 79.06 91 LEU A N 1
ATOM 760 C CA . LEU A 1 91 ? -1.839 -1.224 -13.116 1.00 79.06 91 LEU A CA 1
ATOM 761 C C . LEU A 1 91 ? -2.018 -2.339 -12.075 1.00 79.06 91 LEU A C 1
ATOM 763 O O . LEU A 1 91 ? -1.054 -3.013 -11.713 1.00 79.06 91 LEU A O 1
ATOM 767 N N . PHE A 1 92 ? -3.246 -2.550 -11.594 1.00 79.00 92 PHE A N 1
ATOM 768 C CA . PHE A 1 92 ? -3.513 -3.374 -10.408 1.00 79.00 92 PHE A CA 1
ATOM 769 C C . PHE A 1 92 ? -4.338 -4.643 -10.666 1.00 79.00 92 PHE A C 1
ATOM 771 O O . PHE A 1 92 ? -4.529 -5.433 -9.741 1.00 79.00 92 PHE A O 1
ATOM 778 N N . SER A 1 93 ? -4.818 -4.860 -11.891 1.00 74.06 93 SER A N 1
ATOM 779 C CA . SER A 1 93 ? -5.600 -6.035 -12.294 1.00 74.06 93 SER A CA 1
ATOM 780 C C . SER A 1 93 ? -5.010 -6.705 -13.542 1.00 74.06 93 SER A C 1
ATOM 782 O O . SER A 1 93 ? -4.114 -6.158 -14.183 1.00 74.06 93 SER A O 1
ATOM 784 N N . SER A 1 94 ? -5.486 -7.911 -13.883 1.00 68.44 94 SER A N 1
ATOM 785 C CA . SER A 1 94 ? -5.086 -8.644 -15.104 1.00 68.44 94 SER A CA 1
ATOM 786 C C . SER A 1 94 ? -3.568 -8.787 -15.299 1.00 68.44 94 SER A C 1
ATOM 788 O O . SER A 1 94 ? -3.036 -8.536 -16.375 1.00 68.44 94 SER A O 1
ATOM 790 N N . TRP A 1 95 ? -2.862 -9.180 -14.238 1.00 70.00 95 TRP A N 1
ATOM 791 C CA . TRP A 1 95 ? -1.420 -9.397 -14.284 1.00 70.00 95 TRP A CA 1
ATOM 792 C C . TRP A 1 95 ? -1.063 -10.594 -15.167 1.00 70.00 95 TRP A C 1
ATOM 794 O O . TRP A 1 95 ? -1.283 -11.742 -14.779 1.00 70.00 95 TRP A O 1
ATOM 804 N N . ASP A 1 96 ? -0.465 -10.314 -16.320 1.00 73.06 96 ASP A N 1
ATOM 805 C CA . ASP A 1 96 ? 0.252 -11.304 -17.110 1.00 73.06 96 ASP A CA 1
ATOM 806 C C . ASP A 1 96 ? 1.751 -11.185 -16.807 1.00 73.06 96 ASP A C 1
ATOM 808 O O . ASP A 1 96 ? 2.389 -10.163 -17.061 1.00 73.06 96 ASP A O 1
ATOM 812 N N . TYR A 1 97 ? 2.319 -12.229 -16.205 1.00 70.88 97 TYR A N 1
ATOM 813 C CA . TYR A 1 97 ? 3.739 -12.248 -15.864 1.00 70.88 97 TYR A CA 1
ATOM 814 C C . TYR A 1 97 ? 4.614 -12.131 -17.116 1.00 70.88 97 TYR A C 1
ATOM 816 O O . TYR A 1 97 ? 5.668 -11.497 -17.066 1.00 70.88 97 TYR A O 1
ATOM 824 N N . ASP A 1 98 ? 4.170 -12.703 -18.235 1.00 78.31 98 ASP A N 1
ATOM 825 C CA . ASP A 1 98 ? 4.947 -12.751 -19.469 1.00 78.31 98 ASP A CA 1
ATOM 826 C C . ASP A 1 98 ? 4.894 -11.421 -20.238 1.00 78.31 98 ASP A C 1
ATOM 828 O O . ASP A 1 98 ? 5.775 -11.148 -21.057 1.00 78.31 98 ASP A O 1
ATOM 832 N N . SER A 1 99 ? 3.924 -10.547 -19.935 1.00 73.69 99 SER A N 1
ATOM 833 C CA . SER A 1 99 ? 3.833 -9.216 -20.546 1.00 73.69 99 SER A CA 1
ATOM 834 C C . SER A 1 99 ? 4.829 -8.213 -19.957 1.00 73.69 99 SER A C 1
ATOM 836 O O . SER A 1 99 ? 5.084 -7.172 -20.560 1.00 73.69 99 SER A O 1
ATOM 838 N N . ILE A 1 100 ? 5.393 -8.488 -18.775 1.00 73.94 100 ILE A N 1
ATOM 839 C CA . ILE A 1 100 ? 6.343 -7.589 -18.114 1.00 73.94 100 ILE A CA 1
ATOM 840 C C . ILE A 1 100 ? 7.748 -7.816 -18.680 1.00 73.94 100 ILE A C 1
ATOM 842 O O . ILE A 1 100 ? 8.286 -8.925 -18.682 1.00 73.94 100 ILE A O 1
ATOM 846 N N . GLN A 1 101 ? 8.407 -6.735 -19.099 1.00 75.31 101 GLN A N 1
ATOM 847 C CA . GLN A 1 101 ? 9.798 -6.778 -19.550 1.00 75.31 101 GLN A CA 1
ATOM 848 C C . GLN A 1 101 ? 10.776 -6.906 -18.370 1.00 75.31 101 GLN A C 1
ATOM 850 O O . GLN A 1 101 ? 11.557 -6.003 -18.073 1.00 75.31 101 GLN A O 1
ATOM 855 N N . TRP A 1 102 ? 10.790 -8.064 -17.707 1.00 72.44 102 TRP A N 1
ATOM 856 C CA . TRP A 1 102 ? 11.661 -8.352 -16.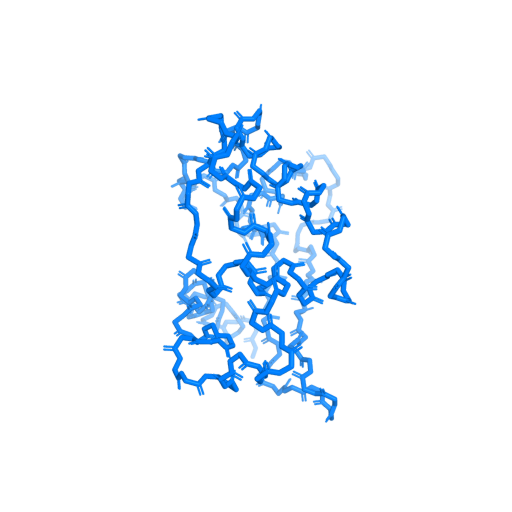557 1.00 72.44 102 TRP A CA 1
ATOM 857 C C . TRP A 1 102 ? 13.156 -8.190 -16.842 1.00 72.44 102 TRP A C 1
ATOM 859 O O . TRP A 1 102 ? 13.958 -8.075 -15.923 1.00 72.44 102 TRP A O 1
ATOM 869 N N . LYS A 1 103 ? 13.559 -8.192 -18.116 1.00 74.62 103 LYS A N 1
ATOM 870 C CA . LYS A 1 103 ? 14.951 -7.963 -18.521 1.00 74.62 103 LYS A CA 1
ATOM 871 C C . LYS A 1 103 ? 15.365 -6.495 -18.424 1.00 74.62 103 LYS A C 1
ATOM 873 O O . LYS A 1 103 ? 16.561 -6.236 -18.348 1.00 74.62 103 LYS A O 1
ATOM 878 N N . SER A 1 104 ? 14.410 -5.567 -18.397 1.00 78.38 104 SER A N 1
ATOM 879 C CA . SER A 1 104 ? 14.658 -4.124 -18.313 1.00 78.38 104 SER A CA 1
ATOM 880 C C . SER A 1 104 ? 14.919 -3.669 -16.873 1.00 78.38 104 SER A C 1
ATOM 882 O O . SER A 1 104 ? 15.597 -2.665 -16.654 1.00 78.38 104 SER A O 1
ATOM 884 N N . TYR A 1 105 ? 14.475 -4.453 -15.882 1.00 77.19 105 TYR A N 1
ATOM 885 C CA . TYR A 1 105 ? 14.557 -4.119 -14.461 1.00 77.19 105 TYR A CA 1
ATOM 886 C C . TYR A 1 105 ? 15.160 -5.247 -13.638 1.00 77.19 105 TYR A C 1
ATOM 888 O O . TYR A 1 105 ? 14.844 -6.420 -13.805 1.00 77.19 105 TYR A O 1
ATOM 896 N N . GLN A 1 106 ? 16.006 -4.891 -12.681 1.00 79.38 106 GLN A N 1
ATOM 897 C CA . GLN A 1 106 ? 16.478 -5.830 -11.676 1.00 79.38 106 GLN A CA 1
ATOM 898 C C . GLN A 1 106 ? 16.092 -5.323 -10.302 1.00 79.38 106 GLN A C 1
ATOM 900 O O . GLN A 1 106 ? 16.591 -4.293 -9.854 1.00 79.38 106 GLN A O 1
ATOM 905 N N . LEU A 1 107 ? 15.202 -6.067 -9.652 1.00 79.38 107 LEU A N 1
ATOM 906 C CA . LEU A 1 107 ? 14.736 -5.815 -8.298 1.00 79.38 107 LEU A CA 1
ATOM 907 C C . LEU A 1 107 ? 15.117 -7.009 -7.427 1.00 79.38 107 LEU A C 1
ATOM 909 O O . LEU A 1 107 ? 14.793 -8.151 -7.756 1.00 79.38 107 LEU A O 1
ATOM 913 N N . ALA A 1 108 ? 15.803 -6.753 -6.318 1.00 82.94 108 ALA A N 1
ATOM 914 C CA . ALA A 1 108 ? 16.151 -7.790 -5.360 1.00 82.94 108 ALA A CA 1
ATOM 915 C C . ALA A 1 108 ? 16.095 -7.257 -3.920 1.00 82.94 108 ALA A C 1
ATOM 917 O O . ALA A 1 108 ? 16.702 -6.225 -3.623 1.00 82.94 108 ALA A O 1
ATOM 918 N N . PRO A 1 109 ? 15.422 -7.959 -2.992 1.00 82.06 109 PRO A N 1
ATOM 919 C CA . PRO A 1 109 ? 15.562 -7.679 -1.574 1.00 82.06 109 PRO A CA 1
ATOM 920 C C . PRO A 1 109 ? 16.957 -8.075 -1.092 1.00 82.06 109 PRO A C 1
ATOM 922 O O . PRO A 1 109 ? 17.457 -9.165 -1.382 1.00 82.06 109 PRO A O 1
ATOM 925 N N . ILE A 1 110 ? 17.572 -7.209 -0.294 1.00 85.06 110 ILE A N 1
ATOM 926 C CA . ILE A 1 110 ? 18.775 -7.564 0.450 1.00 85.06 110 ILE A CA 1
ATOM 927 C C . ILE A 1 110 ? 18.377 -8.591 1.525 1.00 85.06 110 ILE A C 1
ATOM 929 O O . ILE A 1 110 ? 17.410 -8.366 2.260 1.00 85.06 110 ILE A O 1
ATOM 933 N N . PRO A 1 111 ? 19.106 -9.718 1.667 1.00 83.62 111 PRO A N 1
ATOM 934 C CA . PRO A 1 111 ? 18.729 -10.770 2.613 1.00 83.62 111 PRO A CA 1
ATOM 935 C C . PRO A 1 111 ? 18.683 -10.311 4.077 1.00 83.62 111 PRO A C 1
ATOM 937 O O . PRO A 1 111 ? 17.865 -10.794 4.862 1.00 83.62 111 PRO A O 1
ATOM 940 N N . ARG A 1 112 ? 19.570 -9.384 4.455 1.00 83.81 112 ARG A N 1
ATOM 941 C CA . ARG A 1 112 ? 19.673 -8.850 5.817 1.00 83.81 112 ARG A CA 1
ATOM 942 C C . ARG A 1 112 ? 18.817 -7.595 5.971 1.00 83.81 112 ARG A C 1
ATOM 944 O O . ARG A 1 112 ? 18.775 -6.756 5.076 1.00 83.81 112 ARG A O 1
ATOM 951 N N . LYS A 1 113 ? 18.161 -7.480 7.126 1.00 82.56 113 LYS A N 1
ATOM 952 C CA . LYS A 1 113 ? 17.500 -6.244 7.558 1.00 82.56 113 LYS A CA 1
ATOM 953 C C . LYS A 1 113 ? 18.540 -5.238 8.059 1.00 82.56 113 LYS A C 1
ATOM 955 O O . LYS A 1 113 ? 19.637 -5.641 8.451 1.00 82.56 113 LYS A O 1
ATOM 960 N N . THR A 1 114 ? 18.190 -3.955 8.063 1.00 80.94 114 THR A N 1
ATOM 961 C CA . THR A 1 114 ? 18.978 -2.928 8.768 1.00 80.94 114 THR A CA 1
ATOM 962 C C . THR A 1 114 ? 18.908 -3.151 10.291 1.00 80.94 114 THR A C 1
ATOM 964 O O . THR A 1 114 ? 18.037 -3.907 10.740 1.00 80.94 114 THR A O 1
ATOM 967 N N . PRO A 1 115 ? 19.785 -2.528 11.105 1.00 83.19 115 PRO A N 1
ATOM 968 C CA . PRO A 1 115 ? 19.701 -2.607 12.569 1.00 83.19 115 PRO A CA 1
ATOM 969 C C . PRO A 1 115 ? 18.329 -2.202 13.133 1.00 83.19 115 PRO A C 1
ATOM 971 O O . PRO A 1 115 ? 17.880 -2.759 14.128 1.00 83.19 115 PRO A O 1
ATOM 974 N N . GLU A 1 116 ? 17.634 -1.293 12.452 1.00 79.44 116 GLU A N 1
ATOM 975 C CA . GLU A 1 116 ? 16.293 -0.802 12.791 1.00 79.44 116 GLU A CA 1
ATOM 976 C C . GLU A 1 116 ? 15.170 -1.739 12.304 1.00 79.44 116 GLU A C 1
ATOM 978 O O . GLU A 1 116 ? 13.995 -1.499 12.563 1.00 79.44 116 GLU A O 1
ATOM 983 N N . GLY A 1 117 ? 15.509 -2.814 11.585 1.00 75.75 117 GLY A N 1
ATOM 984 C CA . GLY A 1 117 ? 14.562 -3.830 11.129 1.00 75.75 117 GLY A CA 1
ATOM 985 C C . GLY A 1 117 ? 13.979 -3.612 9.728 1.00 75.75 117 GLY A C 1
ATOM 986 O O . GLY A 1 117 ? 13.125 -4.402 9.309 1.00 75.75 117 GLY A O 1
ATOM 987 N N . TYR A 1 118 ? 14.445 -2.616 8.969 1.00 77.19 118 TYR A N 1
ATOM 988 C CA . TYR A 1 118 ? 13.936 -2.347 7.622 1.00 77.19 118 TYR A CA 1
ATOM 989 C C . TYR A 1 118 ? 14.368 -3.415 6.613 1.00 77.19 118 TYR A C 1
ATOM 991 O O . TYR A 1 118 ? 15.491 -3.926 6.643 1.00 77.19 118 TYR A O 1
ATOM 999 N N . ARG A 1 119 ? 13.469 -3.738 5.677 1.00 81.06 119 ARG A N 1
ATOM 1000 C CA . ARG A 1 119 ? 13.797 -4.504 4.467 1.00 81.06 119 ARG A CA 1
ATOM 1001 C C . ARG A 1 119 ? 14.316 -3.528 3.415 1.00 81.06 119 ARG A C 1
ATOM 1003 O O . ARG A 1 119 ? 13.629 -2.568 3.088 1.00 81.06 119 ARG A O 1
ATOM 1010 N N . VAL A 1 120 ? 15.503 -3.789 2.876 1.00 83.75 120 VAL A N 1
ATOM 1011 C CA . VAL A 1 120 ? 16.086 -2.969 1.807 1.00 83.75 120 VAL A CA 1
ATOM 1012 C C . VAL A 1 120 ? 15.833 -3.649 0.469 1.00 83.75 120 VAL A C 1
ATOM 1014 O O . VAL A 1 120 ? 16.179 -4.818 0.295 1.00 83.75 120 VAL A O 1
ATOM 1017 N N . LEU A 1 121 ? 15.240 -2.919 -0.470 1.00 84.75 121 LEU A N 1
ATOM 1018 C CA . LEU A 1 121 ? 15.095 -3.333 -1.861 1.00 84.75 121 LEU A CA 1
ATOM 1019 C C . LEU A 1 121 ? 16.165 -2.623 -2.692 1.00 84.75 121 LEU A C 1
ATOM 1021 O O . LEU A 1 121 ? 16.259 -1.399 -2.668 1.00 84.75 121 LEU A O 1
ATOM 1025 N N . LEU A 1 122 ? 16.974 -3.391 -3.419 1.00 86.12 122 LEU A N 1
ATOM 1026 C CA . LEU A 1 122 ? 17.862 -2.865 -4.448 1.00 86.12 122 LEU A CA 1
ATOM 1027 C C . LEU A 1 122 ? 17.147 -2.935 -5.786 1.00 86.12 122 LEU A C 1
ATOM 1029 O O . LEU A 1 122 ? 16.671 -3.998 -6.186 1.00 86.12 122 LEU A O 1
ATOM 1033 N N . TYR A 1 123 ? 17.119 -1.805 -6.478 1.00 84.25 123 TYR A N 1
ATOM 1034 C CA . TYR A 1 123 ? 16.545 -1.676 -7.805 1.00 84.25 123 TYR A CA 1
ATOM 1035 C C . TYR A 1 123 ? 17.581 -1.074 -8.751 1.00 84.25 123 TYR A C 1
ATOM 1037 O O . TYR A 1 123 ? 18.249 -0.098 -8.406 1.00 84.25 123 TYR A O 1
ATOM 1045 N N . ARG A 1 124 ? 17.708 -1.640 -9.951 1.00 84.69 124 ARG A N 1
ATOM 1046 C CA . ARG A 1 124 ? 18.442 -1.016 -11.054 1.00 84.69 124 ARG A CA 1
ATOM 1047 C C . ARG A 1 124 ? 17.744 -1.237 -12.386 1.00 84.69 124 ARG A C 1
ATOM 1049 O O . ARG A 1 124 ? 17.131 -2.279 -12.611 1.00 84.69 124 ARG A O 1
ATOM 1056 N N . MET A 1 125 ? 17.938 -0.287 -13.291 1.00 83.88 125 MET A N 1
ATOM 1057 C CA . MET A 1 125 ? 17.626 -0.467 -14.705 1.00 83.88 125 MET A CA 1
ATOM 1058 C C . MET A 1 125 ? 18.744 -1.290 -15.353 1.00 83.88 125 MET A C 1
ATOM 1060 O O . MET A 1 125 ? 19.926 -0.983 -15.188 1.00 83.88 125 MET A O 1
ATOM 1064 N N . ALA A 1 126 ? 18.377 -2.376 -16.025 1.00 84.00 126 ALA A N 1
ATOM 1065 C CA . ALA A 1 126 ? 19.306 -3.191 -16.805 1.00 84.00 126 ALA A CA 1
ATOM 1066 C C . ALA A 1 126 ? 19.387 -2.718 -18.265 1.00 84.00 126 ALA A C 1
ATOM 1068 O O .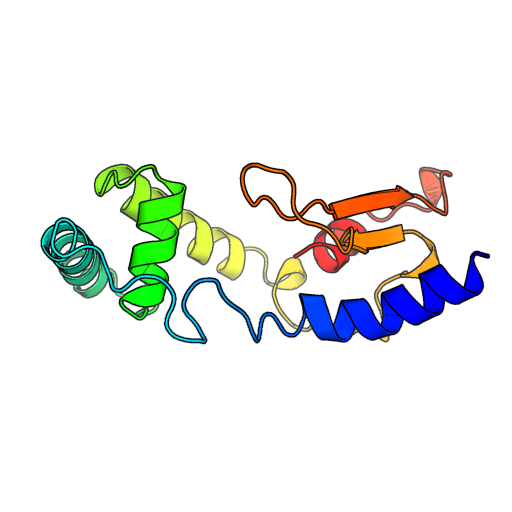 ALA A 1 126 ? 20.442 -2.854 -18.879 1.00 84.00 126 ALA A O 1
ATOM 1069 N N . GLU A 1 127 ? 18.310 -2.120 -18.778 1.00 85.75 127 GLU A N 1
ATOM 1070 C CA . GLU A 1 127 ? 18.286 -1.336 -20.014 1.00 85.75 127 GLU A CA 1
ATOM 1071 C C . GLU A 1 127 ? 18.145 0.144 -19.637 1.00 85.75 127 GLU A C 1
ATOM 1073 O O . GLU A 1 127 ? 17.229 0.509 -18.903 1.00 85.75 127 GLU A O 1
ATOM 1078 N N . THR A 1 128 ? 19.084 0.980 -20.079 1.00 86.56 128 THR A N 1
ATOM 1079 C CA . THR A 1 128 ? 19.155 2.406 -19.713 1.00 86.56 128 THR A CA 1
ATOM 1080 C C . THR A 1 128 ? 18.762 3.336 -20.853 1.00 86.56 128 THR A C 1
ATOM 1082 O O . THR A 1 128 ? 18.705 4.543 -20.638 1.00 86.56 128 THR A O 1
ATOM 1085 N N . ASP A 1 129 ? 18.518 2.803 -22.054 1.00 88.56 129 ASP A N 1
ATOM 1086 C CA . ASP A 1 129 ? 17.966 3.565 -23.172 1.00 88.56 129 ASP A CA 1
ATOM 1087 C C . ASP A 1 129 ? 16.528 4.021 -22.844 1.00 88.56 129 ASP A C 1
ATOM 1089 O O . ASP A 1 129 ? 15.623 3.182 -22.757 1.00 88.56 129 ASP A O 1
ATOM 1093 N N . PRO A 1 130 ? 16.276 5.335 -22.689 1.00 86.81 130 PRO A N 1
ATOM 1094 C CA . PRO A 1 130 ? 14.952 5.841 -22.339 1.00 86.81 130 PRO A CA 1
ATOM 1095 C C . PRO A 1 130 ? 13.886 5.519 -23.389 1.00 86.81 130 PRO A C 1
ATOM 1097 O O . PRO A 1 130 ? 12.712 5.421 -23.047 1.00 86.81 130 PRO A O 1
ATOM 1100 N N . SER A 1 131 ? 14.276 5.325 -24.655 1.00 90.06 131 SER A N 1
ATOM 1101 C CA . SER A 1 131 ? 13.335 4.999 -25.733 1.00 90.06 131 SER A CA 1
ATOM 1102 C C . SER A 1 131 ? 12.729 3.599 -25.598 1.00 90.06 131 SER A C 1
ATOM 1104 O O . SER A 1 131 ? 11.675 3.324 -26.169 1.00 90.06 131 SER A O 1
ATOM 1106 N N . LYS A 1 132 ? 13.369 2.722 -24.817 1.00 84.38 132 LYS A N 1
ATOM 1107 C CA . LYS A 1 132 ? 12.914 1.352 -24.548 1.00 84.38 132 LYS A CA 1
ATOM 1108 C C . LYS A 1 132 ? 12.217 1.211 -23.195 1.00 84.38 132 LYS A C 1
ATOM 1110 O O . LYS A 1 132 ? 11.721 0.133 -22.870 1.00 84.38 132 LYS A O 1
ATOM 1115 N N . PHE A 1 133 ? 12.194 2.271 -22.391 1.00 83.38 133 PHE A N 1
ATOM 1116 C CA . PHE A 1 133 ? 11.606 2.253 -21.060 1.00 83.38 133 PHE A CA 1
ATOM 1117 C C . PHE A 1 133 ? 10.092 2.474 -21.134 1.00 83.38 133 PHE A C 1
ATOM 1119 O O . PHE A 1 133 ? 9.622 3.547 -21.508 1.00 83.38 133 PHE A O 1
ATOM 1126 N N . ASN A 1 134 ? 9.320 1.468 -20.718 1.00 83.44 134 ASN A N 1
ATOM 1127 C CA . ASN A 1 134 ? 7.893 1.623 -20.458 1.00 83.44 134 ASN A CA 1
ATOM 1128 C C . ASN A 1 134 ? 7.664 1.844 -18.958 1.00 83.44 134 ASN A C 1
ATOM 1130 O O . ASN A 1 134 ? 7.827 0.926 -18.147 1.00 83.44 134 ASN A O 1
ATOM 1134 N N . PHE A 1 135 ? 7.259 3.064 -18.602 1.00 83.19 135 PHE A N 1
ATOM 1135 C CA . PHE A 1 135 ? 6.986 3.441 -17.218 1.00 83.19 135 PHE A CA 1
ATOM 1136 C C . PHE A 1 135 ? 5.842 2.630 -16.601 1.00 83.19 135 PHE A C 1
ATOM 1138 O O . PHE A 1 135 ? 5.947 2.216 -15.450 1.00 83.19 135 PHE A O 1
ATOM 1145 N N . GLN A 1 136 ? 4.778 2.355 -17.363 1.00 82.81 136 GLN A N 1
ATOM 1146 C CA . GLN A 1 136 ? 3.634 1.585 -16.869 1.00 82.81 136 GLN A CA 1
ATOM 1147 C C . GLN A 1 136 ? 4.040 0.150 -16.522 1.00 82.81 136 GLN A C 1
ATOM 1149 O O . GLN A 1 136 ? 3.672 -0.349 -15.461 1.00 82.81 136 GLN A O 1
ATOM 1154 N N . ASP A 1 137 ? 4.864 -0.489 -17.355 1.00 80.81 137 ASP A N 1
ATOM 1155 C CA . ASP A 1 137 ? 5.369 -1.838 -17.070 1.00 80.81 137 ASP A CA 1
ATOM 1156 C C . ASP A 1 137 ? 6.332 -1.846 -15.876 1.00 80.81 137 ASP A C 1
ATOM 1158 O O . ASP A 1 137 ? 6.336 -2.792 -15.091 1.00 80.81 137 ASP A O 1
ATOM 1162 N N . GLY A 1 138 ? 7.116 -0.776 -15.701 1.00 79.69 138 GLY A N 1
ATOM 1163 C CA . GLY A 1 138 ? 7.957 -0.588 -14.517 1.00 79.69 138 GLY A CA 1
ATOM 1164 C C . GLY A 1 138 ? 7.142 -0.455 -13.227 1.00 79.69 138 GLY A C 1
ATOM 1165 O O . GLY A 1 138 ? 7.482 -1.077 -12.223 1.00 79.69 138 GLY A O 1
ATOM 1166 N N . LEU A 1 139 ? 6.042 0.305 -13.259 1.00 82.19 139 LEU A N 1
ATOM 1167 C CA . LEU A 1 139 ? 5.119 0.430 -12.128 1.00 82.19 139 LEU A CA 1
ATOM 1168 C C . LEU A 1 139 ? 4.428 -0.896 -11.812 1.00 82.19 139 LEU A C 1
ATOM 1170 O O . LEU A 1 139 ? 4.393 -1.294 -10.650 1.00 82.19 139 LEU A O 1
ATOM 1174 N N . ARG A 1 140 ? 3.942 -1.607 -12.836 1.00 79.00 140 ARG A N 1
ATOM 1175 C CA . ARG A 1 140 ? 3.385 -2.955 -12.669 1.00 79.00 140 ARG A CA 1
ATOM 1176 C C . ARG A 1 140 ? 4.402 -3.883 -12.022 1.00 79.00 140 ARG A C 1
ATOM 1178 O O . ARG A 1 140 ? 4.075 -4.525 -11.047 1.00 79.00 140 ARG A O 1
ATOM 1185 N N . ALA A 1 141 ? 5.654 -3.900 -12.479 1.00 75.94 141 ALA A N 1
ATOM 1186 C CA . ALA A 1 141 ? 6.695 -4.754 -11.904 1.00 75.94 141 ALA A CA 1
ATOM 1187 C C . ALA A 1 141 ? 7.017 -4.468 -10.420 1.00 75.94 141 ALA A C 1
ATOM 1189 O O . ALA A 1 141 ? 7.642 -5.308 -9.767 1.00 75.94 141 ALA A O 1
ATOM 1190 N N . PHE A 1 142 ? 6.659 -3.286 -9.907 1.00 75.12 142 PHE A N 1
ATOM 1191 C CA . PHE A 1 142 ? 6.949 -2.855 -8.540 1.00 75.12 142 PHE A CA 1
ATOM 1192 C C . PHE A 1 142 ? 5.820 -3.144 -7.535 1.00 75.12 142 PHE A C 1
ATOM 1194 O O . PHE A 1 142 ? 6.128 -3.433 -6.376 1.00 75.12 142 PHE A O 1
ATOM 1201 N N . PHE A 1 143 ? 4.552 -3.007 -7.946 1.00 67.69 143 PHE A N 1
ATOM 1202 C CA . PHE A 1 143 ? 3.371 -3.105 -7.067 1.00 67.69 143 PHE A CA 1
ATOM 1203 C C . PHE A 1 143 ? 2.841 -4.524 -6.853 1.00 67.69 143 PHE A C 1
ATOM 1205 O O . PHE A 1 143 ? 1.928 -4.671 -6.002 1.00 67.69 143 PHE A O 1
#

Radius of gyration: 18.35 Å; chains: 1; bounding box: 49×28×49 Å

Organism: Lygus hesperus (NCBI:txid30085)

Sequence (143 aa):
TLELILRQQVRCYQCIMQIKEFPFRNGGEPVPKERKEDVAAVRSWLKHQDYLPQISDQYIMLFLHSNYYSVEKTKNTIDSYFTVRAETPELFSSWDYDSIQWKSYQLAPIPRKTPEGYRVLLYRMAETDPSKFNFQDGLRAFF

pLDDT: mean 74.78, std 20.72, range [28.36, 98.0]

Secondary structure (DSSP, 8-state):
-THHHHHHHHHHHHHHTT--S-TTTT--S---GGGHHHHHHHHHHHTT-TTSPP--HHHHHHHHHHTTT-HHHHHHHHHHHHHHHHH-HHHHSS--GGGS-TTTEEEEE-SSPPTT-PPPEEEEES---GGG--HHHHHHHH-

Foldseek 3Di:
DVVVLVVQQVVVVVVVVPVCVDCPNVPRDDPPPVCPVLLVVLQVVVVVVPVADRDDSVVLVVLCVVVVNDSVSSNVCSVCVVVVCVVCVVQVHDDDPVPAPCQQKRWHWDPDADPVRHIDIDIDGNDPPPVPDDPSSVSSVVD